Protein AF-A0AAU0L8D2-F1 (afdb_monomer_lite)

Secondary structure (DSSP, 8-state):
-TTTEEEE----EEEPTT--EEE-S--SS--S-------TT----SS--PPEEEESS--HHHHHHHHHHHHHHHHHTSGGGGG--SS----HHHHHHHHHHHHHHHHHHHHHHHH-----TTSBPTTSSSSBHHHHS---------S---

Structure (mmCIF, N/CA/C/O backbone):
data_AF-A0AAU0L8D2-F1
#
_entry.id   AF-A0AAU0L8D2-F1
#
loop_
_atom_site.group_PDB
_atom_site.id
_atom_site.type_symbol
_atom_site.label_atom_id
_atom_site.label_alt_id
_atom_site.label_comp_id
_atom_site.label_asym_id
_atom_site.label_entity_id
_atom_site.label_seq_id
_atom_site.pdbx_PDB_ins_code
_atom_site.Cartn_x
_atom_site.Cartn_y
_atom_site.Cartn_z
_atom_site.occupancy
_atom_site.B_iso_or_equiv
_atom_site.auth_seq_id
_atom_site.auth_comp_id
_atom_site.auth_asym_id
_atom_site.auth_atom_id
_atom_site.pdbx_PDB_model_num
ATOM 1 N N . MET A 1 1 ? 0.037 4.456 10.759 1.00 71.69 1 MET A N 1
ATOM 2 C CA . MET A 1 1 ? -0.301 5.766 11.359 1.00 71.69 1 MET A CA 1
ATOM 3 C C . MET A 1 1 ? -1.818 5.905 11.386 1.00 71.69 1 MET A C 1
ATOM 5 O O . MET A 1 1 ? -2.391 6.298 10.372 1.00 71.69 1 MET A O 1
ATOM 9 N N . PRO A 1 2 ? -2.477 5.500 12.487 1.00 75.06 2 PRO A N 1
ATOM 10 C CA . PRO A 1 2 ? -3.934 5.572 12.596 1.00 75.06 2 PRO A CA 1
ATOM 11 C C . PRO A 1 2 ? -4.460 6.981 12.289 1.00 75.06 2 PRO A C 1
ATOM 13 O O . PRO A 1 2 ? -3.873 7.963 12.734 1.00 75.06 2 PRO A O 1
ATOM 16 N N . GLY A 1 3 ? -5.541 7.080 11.514 1.00 82.94 3 GLY A N 1
ATOM 17 C CA . GLY A 1 3 ? -6.202 8.353 11.199 1.00 82.94 3 GLY A CA 1
ATOM 18 C C . GLY A 1 3 ? -5.620 9.151 10.026 1.00 82.94 3 GLY A C 1
ATOM 19 O O . GLY A 1 3 ? -6.226 10.142 9.635 1.00 82.94 3 GLY A O 1
ATOM 20 N N . LEU A 1 4 ? -4.495 8.736 9.429 1.00 91.88 4 LEU A N 1
ATOM 21 C CA . LEU A 1 4 ? -3.984 9.372 8.204 1.00 91.88 4 LEU A CA 1
ATOM 22 C C . LEU A 1 4 ? -4.498 8.683 6.938 1.00 91.88 4 LEU A C 1
ATOM 24 O O . LEU A 1 4 ? -4.961 9.344 6.013 1.00 91.88 4 LEU A O 1
ATOM 28 N N . PHE A 1 5 ? -4.438 7.357 6.898 1.00 95.06 5 PHE A N 1
ATOM 29 C CA . PHE A 1 5 ? -4.944 6.540 5.801 1.00 95.06 5 PHE A CA 1
ATOM 30 C C . PHE A 1 5 ? -5.277 5.134 6.313 1.00 95.06 5 PHE A C 1
ATOM 32 O O . PHE A 1 5 ? -4.853 4.752 7.409 1.00 95.06 5 PHE A O 1
ATOM 39 N N . ILE A 1 6 ? -6.017 4.378 5.511 1.00 92.69 6 ILE A N 1
ATOM 40 C CA . ILE A 1 6 ? -6.192 2.929 5.654 1.00 92.69 6 ILE A CA 1
ATOM 41 C C . ILE A 1 6 ? -5.645 2.232 4.414 1.00 92.69 6 ILE A C 1
ATOM 43 O O . ILE A 1 6 ? -5.635 2.808 3.326 1.00 92.69 6 ILE A O 1
ATOM 47 N N . GLU A 1 7 ? -5.187 1.001 4.591 1.00 94.44 7 GLU A N 1
ATOM 48 C CA . GLU A 1 7 ? -4.617 0.176 3.533 1.00 94.44 7 GLU A CA 1
ATOM 49 C C . GLU A 1 7 ? -5.241 -1.216 3.581 1.00 94.44 7 GLU A C 1
ATOM 51 O O . GLU A 1 7 ? -5.356 -1.810 4.655 1.00 94.44 7 GLU A O 1
ATOM 56 N N . ALA A 1 8 ? -5.644 -1.711 2.415 1.00 93.94 8 ALA A N 1
ATOM 57 C CA . ALA A 1 8 ? -6.035 -3.091 2.191 1.00 93.94 8 ALA A CA 1
ATOM 58 C C . ALA A 1 8 ? -4.992 -3.736 1.271 1.00 93.94 8 ALA A C 1
ATOM 60 O O . ALA A 1 8 ? -4.871 -3.377 0.097 1.00 93.94 8 ALA A O 1
ATOM 61 N N . GLU A 1 9 ? -4.215 -4.653 1.838 1.00 93.38 9 GLU A N 1
ATOM 62 C CA . GLU A 1 9 ? -3.210 -5.445 1.134 1.00 93.38 9 GLU A CA 1
ATOM 63 C C . GLU A 1 9 ? -3.841 -6.738 0.595 1.00 93.38 9 GLU A C 1
ATOM 65 O O . GLU A 1 9 ? -4.770 -7.298 1.186 1.00 93.38 9 GLU A O 1
ATOM 70 N N . PHE A 1 10 ? -3.355 -7.205 -0.557 1.00 93.44 10 PHE A N 1
ATOM 71 C CA . PHE A 1 10 ? -3.816 -8.454 -1.154 1.00 93.44 10 PHE A CA 1
ATOM 72 C C . PHE A 1 10 ? -3.182 -9.658 -0.438 1.00 93.44 10 PHE A C 1
ATOM 74 O O . PHE A 1 10 ? -1.995 -9.942 -0.595 1.00 93.44 10 PHE A O 1
ATOM 81 N N . HIS A 1 11 ? -3.981 -10.363 0.367 1.00 90.56 11 HIS A N 1
ATOM 82 C CA . HIS A 1 11 ? -3.513 -11.439 1.246 1.00 90.56 11 HIS A CA 1
ATOM 83 C C . HIS A 1 11 ? -3.757 -12.840 0.690 1.00 90.56 11 HIS A C 1
ATOM 85 O O . HIS A 1 11 ? -4.838 -13.142 0.180 1.00 90.56 11 HIS A O 1
ATOM 91 N N . ALA A 1 12 ? -2.787 -13.733 0.907 1.00 90.38 12 ALA A N 1
ATOM 92 C CA . ALA A 1 12 ? -3.038 -15.164 0.855 1.00 90.38 12 ALA A CA 1
ATOM 93 C C . ALA A 1 12 ? -3.680 -15.587 2.182 1.00 90.38 12 ALA A C 1
ATOM 95 O O . ALA A 1 12 ? -3.073 -15.481 3.248 1.00 90.38 12 ALA A O 1
ATOM 96 N N . VAL A 1 13 ? -4.921 -16.063 2.117 1.00 92.38 13 VAL A N 1
ATOM 97 C CA . VAL A 1 13 ? -5.689 -16.455 3.301 1.00 92.38 13 VAL A CA 1
ATOM 98 C C . VAL A 1 13 ? -6.083 -17.919 3.231 1.00 92.38 13 VAL A C 1
ATOM 100 O O . VAL A 1 13 ? -6.520 -18.411 2.191 1.00 92.38 13 VAL A O 1
ATOM 103 N N . TRP A 1 14 ? -5.979 -18.613 4.360 1.00 93.88 14 TRP A N 1
ATOM 104 C CA . TRP A 1 14 ? -6.586 -19.927 4.533 1.00 93.88 14 TRP A CA 1
ATOM 105 C C . TRP A 1 14 ? -7.873 -19.804 5.341 1.00 93.88 14 TRP A C 1
ATOM 107 O O . TRP A 1 14 ? -7.909 -19.119 6.364 1.00 93.88 14 TRP A O 1
ATOM 117 N N . LYS A 1 15 ? -8.931 -20.482 4.895 1.00 94.88 15 LYS A N 1
ATOM 118 C CA . LYS A 1 15 ? -10.188 -20.594 5.635 1.00 94.88 15 LYS A CA 1
ATOM 119 C C . LYS A 1 15 ? -10.245 -21.956 6.317 1.00 94.88 15 LYS A C 1
ATOM 121 O O . LYS A 1 15 ? -10.221 -22.977 5.634 1.00 94.88 15 LYS A O 1
ATOM 126 N N . SER A 1 16 ? -10.338 -21.963 7.644 1.00 95.50 16 SER A N 1
ATOM 127 C CA . SER A 1 16 ? -10.477 -23.199 8.414 1.00 95.50 16 SER A CA 1
ATOM 128 C C . SER A 1 16 ? -11.826 -23.880 8.163 1.00 95.50 16 SER A C 1
ATOM 130 O O . SER A 1 16 ? -12.759 -23.222 7.685 1.00 95.50 16 SER A O 1
ATOM 132 N N . PRO A 1 17 ? -11.976 -25.170 8.516 1.00 96.88 17 PRO A N 1
ATOM 133 C CA . PRO A 1 17 ? -13.269 -25.857 8.463 1.00 96.88 17 PRO A CA 1
ATOM 134 C C . PRO A 1 17 ? -14.377 -25.137 9.252 1.00 96.88 17 PRO A C 1
ATOM 136 O O . PRO A 1 17 ? -15.530 -25.120 8.832 1.00 96.88 17 PRO A O 1
ATOM 139 N N . GLU A 1 18 ? -14.022 -24.462 10.346 1.00 96.44 18 GLU A N 1
ATOM 140 C CA . GLU A 1 18 ? -14.925 -23.656 11.184 1.00 96.44 18 GLU A CA 1
ATOM 141 C C . GLU A 1 18 ? -15.184 -22.253 10.602 1.00 96.44 18 GLU A C 1
ATOM 143 O O . GLU A 1 18 ? -15.908 -21.446 11.184 1.00 96.44 18 GLU A O 1
ATOM 148 N N . GLY A 1 19 ? -14.583 -21.936 9.455 1.00 93.25 19 GLY A N 1
ATOM 149 C CA . GLY A 1 19 ? -14.774 -20.687 8.730 1.00 93.25 19 GLY A CA 1
ATOM 150 C C . GLY A 1 19 ? -13.859 -19.539 9.151 1.00 93.25 19 GLY A C 1
ATOM 151 O O . GLY A 1 19 ? -14.021 -18.430 8.635 1.00 93.25 19 GLY A O 1
ATOM 152 N N . LYS A 1 20 ? -12.886 -19.776 10.039 1.00 92.88 20 LYS A N 1
ATOM 153 C CA . LYS A 1 20 ? -11.928 -18.750 10.465 1.00 92.88 20 LYS A CA 1
ATOM 154 C C . LYS A 1 20 ? -10.927 -18.455 9.350 1.00 92.88 20 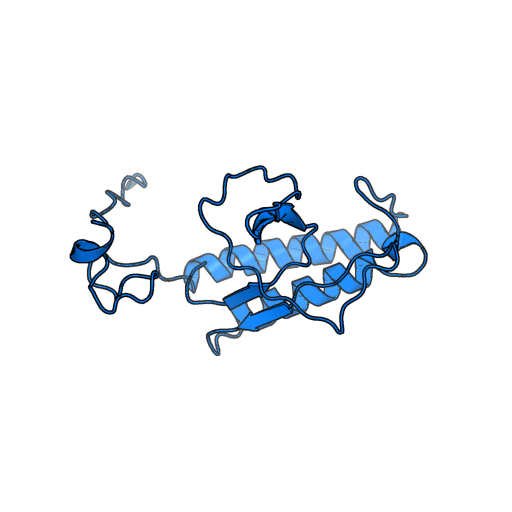LYS A C 1
ATOM 156 O O . LYS A 1 20 ? -10.346 -19.376 8.787 1.00 92.88 20 LYS A O 1
ATOM 161 N N . LEU A 1 21 ? -10.687 -17.176 9.074 1.00 93.00 21 LEU A N 1
ATOM 162 C CA . LEU A 1 21 ? -9.656 -16.741 8.132 1.00 93.00 21 LEU A CA 1
ATOM 163 C C . LEU A 1 21 ? -8.314 -16.570 8.849 1.00 93.00 21 LEU A C 1
ATOM 165 O O . LEU A 1 21 ? -8.238 -15.930 9.901 1.00 93.00 21 LEU A O 1
ATOM 169 N N . ILE A 1 22 ? -7.270 -17.161 8.278 1.00 90.94 22 ILE A N 1
ATOM 170 C CA . ILE A 1 22 ? -5.893 -17.119 8.768 1.00 90.94 22 ILE A CA 1
ATOM 171 C C . ILE A 1 22 ? -5.024 -16.500 7.678 1.00 90.94 22 ILE A C 1
ATOM 173 O O . ILE A 1 22 ? -5.017 -16.978 6.545 1.00 90.94 22 ILE A O 1
ATOM 177 N N . ASP A 1 23 ? -4.304 -15.439 8.034 1.00 91.31 23 ASP A N 1
ATOM 178 C CA . ASP A 1 23 ? -3.296 -14.830 7.168 1.00 91.31 23 ASP A CA 1
ATOM 179 C C . ASP A 1 23 ? -2.096 -15.768 7.029 1.00 91.31 23 ASP A C 1
ATOM 181 O O . ASP A 1 23 ? -1.549 -16.225 8.037 1.00 91.31 23 ASP A O 1
ATOM 185 N N . LEU A 1 24 ? -1.693 -16.053 5.794 1.00 90.75 24 LEU A N 1
ATOM 186 C CA . LEU A 1 24 ? -0.519 -16.873 5.504 1.00 90.75 24 LEU A CA 1
ATOM 187 C C . LEU A 1 24 ? 0.727 -16.026 5.224 1.00 90.75 24 LEU A C 1
ATOM 189 O O . LEU A 1 24 ? 1.827 -16.578 5.145 1.00 90.75 24 LEU A O 1
ATOM 193 N N . ASN A 1 25 ? 0.582 -14.707 5.066 1.00 85.69 25 ASN A N 1
ATOM 194 C CA . ASN A 1 25 ? 1.704 -13.843 4.732 1.00 85.69 25 ASN A CA 1
ATOM 195 C C . ASN A 1 25 ? 2.697 -13.778 5.916 1.00 85.69 25 ASN A C 1
ATOM 197 O O . ASN A 1 25 ? 2.291 -13.511 7.053 1.00 85.69 25 ASN A O 1
ATOM 201 N N . PRO A 1 26 ? 4.010 -13.976 5.687 1.00 82.88 26 PRO A N 1
ATOM 202 C CA . PRO A 1 26 ? 5.008 -13.814 6.736 1.00 82.88 26 PRO A CA 1
ATOM 203 C C . PRO A 1 26 ? 5.083 -12.343 7.155 1.00 82.88 26 PRO A C 1
ATOM 205 O O . PRO A 1 26 ? 5.219 -11.452 6.316 1.00 82.88 26 PRO A O 1
ATOM 208 N N . ARG A 1 27 ? 5.024 -12.076 8.465 1.00 75.69 27 ARG A N 1
ATOM 209 C CA . ARG A 1 27 ? 5.111 -10.715 9.006 1.00 75.69 27 ARG A CA 1
ATOM 210 C C . ARG A 1 27 ? 6.278 -10.586 9.981 1.00 75.69 27 ARG A C 1
ATOM 212 O O . ARG A 1 27 ? 6.353 -11.375 10.921 1.00 75.69 27 ARG A O 1
ATOM 219 N N . PRO A 1 28 ? 7.147 -9.569 9.823 1.00 77.44 28 PRO A N 1
ATOM 220 C CA . PRO A 1 28 ? 8.210 -9.294 10.791 1.00 77.44 28 PRO A CA 1
ATOM 221 C C . PRO A 1 28 ? 7.652 -8.894 12.163 1.00 77.44 28 PRO A C 1
ATOM 223 O O . PRO A 1 28 ? 8.250 -9.176 13.196 1.00 77.44 28 PRO A O 1
ATOM 226 N N . LEU A 1 29 ? 6.495 -8.226 12.167 1.00 77.19 29 LEU A N 1
ATOM 227 C CA . LEU A 1 29 ? 5.788 -7.786 13.362 1.00 77.19 29 LEU A CA 1
ATOM 228 C C . LEU A 1 29 ? 4.427 -8.470 13.423 1.00 77.19 29 LEU A C 1
ATOM 230 O O . LEU A 1 29 ? 3.670 -8.461 12.453 1.00 77.19 29 LEU A O 1
ATOM 234 N N . LYS A 1 30 ? 4.103 -9.044 14.582 1.00 73.25 30 LYS A N 1
ATOM 235 C CA . LYS A 1 30 ? 2.821 -9.710 14.794 1.00 73.25 30 LYS A CA 1
ATOM 236 C C . LYS A 1 30 ? 1.691 -8.679 14.788 1.00 73.25 30 LYS A C 1
ATOM 238 O O . LYS A 1 30 ? 1.656 -7.783 15.628 1.00 73.25 30 LYS A O 1
ATOM 243 N N . THR A 1 31 ? 0.740 -8.842 13.876 1.00 79.25 31 THR A N 1
ATOM 244 C CA . THR A 1 31 ? -0.539 -8.129 13.911 1.00 79.25 31 THR A CA 1
ATOM 245 C C . THR A 1 31 ? -1.549 -9.005 14.640 1.00 79.25 31 THR A C 1
ATOM 247 O O . THR A 1 31 ? -1.820 -10.123 14.214 1.00 79.25 31 THR A O 1
ATOM 250 N N . GLU A 1 32 ? -2.077 -8.534 15.770 1.00 77.19 32 GLU A N 1
ATOM 251 C CA . GLU A 1 32 ? -2.973 -9.352 16.601 1.00 77.19 32 GLU A CA 1
ATOM 252 C C . GLU A 1 32 ? -4.332 -9.604 15.945 1.00 77.19 32 GLU A C 1
ATOM 254 O O . GLU A 1 32 ? -4.902 -10.678 16.112 1.00 77.19 32 GLU A O 1
ATOM 259 N N . ASN A 1 33 ? -4.841 -8.624 15.197 1.00 82.31 33 ASN A N 1
ATOM 260 C CA . ASN A 1 33 ? -6.147 -8.687 14.556 1.00 82.31 33 ASN A CA 1
ATOM 261 C C . ASN A 1 33 ? -6.059 -8.119 13.139 1.00 82.31 33 ASN A C 1
ATOM 263 O O . ASN A 1 33 ? -5.566 -7.007 12.948 1.00 82.31 33 ASN A O 1
ATOM 267 N N . ILE A 1 34 ? -6.570 -8.871 12.165 1.00 88.19 34 ILE A N 1
ATOM 268 C CA . ILE A 1 34 ? -6.674 -8.465 10.761 1.00 88.19 34 ILE A CA 1
ATOM 269 C C . ILE A 1 34 ? -8.136 -8.623 10.353 1.00 88.19 34 ILE A C 1
ATOM 271 O O . ILE A 1 34 ? -8.735 -9.679 10.555 1.00 88.19 34 ILE A O 1
ATOM 275 N N . LEU A 1 35 ? -8.711 -7.560 9.795 1.00 90.38 35 LEU A N 1
ATOM 276 C CA . LEU A 1 35 ? -10.022 -7.611 9.164 1.00 90.38 35 LEU A CA 1
ATOM 277 C C . LEU A 1 35 ? -9.833 -7.978 7.693 1.00 90.38 35 LEU A C 1
ATOM 279 O O . LEU A 1 35 ? -9.203 -7.230 6.951 1.00 90.38 35 LEU A O 1
ATOM 283 N N . PHE A 1 36 ? -10.396 -9.107 7.273 1.00 92.62 36 PHE A N 1
ATOM 284 C CA . PHE A 1 36 ? -10.400 -9.505 5.869 1.00 92.62 36 PHE A CA 1
ATOM 285 C C . PHE A 1 36 ? -11.661 -9.011 5.173 1.00 92.62 36 PHE A C 1
ATOM 287 O O . PHE A 1 36 ? -12.772 -9.228 5.659 1.00 92.62 36 PHE A O 1
ATOM 294 N N . LEU A 1 37 ? -11.477 -8.393 4.010 1.00 92.12 37 LEU A N 1
ATOM 295 C CA . LEU A 1 37 ? -12.552 -7.991 3.118 1.00 92.12 37 LEU A CA 1
ATOM 296 C C . LEU A 1 37 ? -12.448 -8.830 1.836 1.00 92.12 37 LEU A C 1
ATOM 298 O O . LEU A 1 37 ? -11.481 -8.654 1.096 1.00 92.12 37 LEU A O 1
ATOM 302 N N . PRO A 1 38 ? -13.376 -9.768 1.575 1.00 90.31 38 PRO A N 1
ATOM 303 C CA . PRO A 1 38 ? -13.362 -10.512 0.324 1.00 90.31 38 PRO A CA 1
ATOM 304 C C . PRO A 1 38 ? -13.728 -9.585 -0.838 1.00 90.31 38 PRO A C 1
ATOM 306 O O . PRO A 1 38 ? -14.757 -8.913 -0.792 1.00 90.31 38 PRO A O 1
ATOM 309 N N . ASP A 1 39 ? -12.917 -9.601 -1.893 1.00 92.19 39 ASP A N 1
ATOM 310 C CA . ASP A 1 39 ? -13.241 -8.969 -3.171 1.00 92.19 39 ASP A CA 1
ATOM 311 C C . ASP A 1 39 ? -13.266 -10.040 -4.273 1.00 92.19 39 ASP A C 1
ATOM 313 O O . ASP A 1 39 ? -12.205 -10.514 -4.688 1.00 92.19 39 ASP A O 1
ATOM 317 N N . 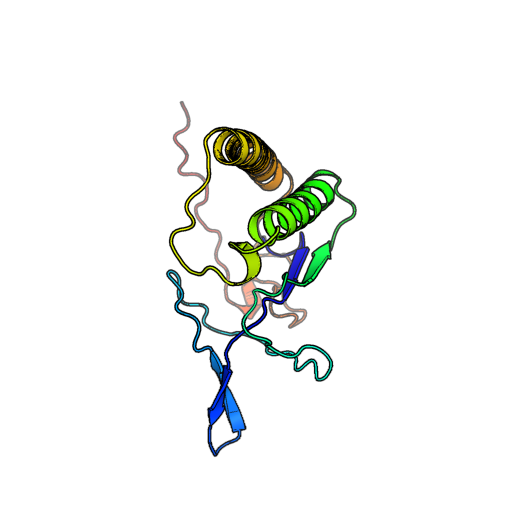PRO A 1 40 ? -14.454 -10.463 -4.746 1.00 90.56 40 PRO A N 1
ATOM 318 C CA . PRO A 1 40 ? -14.568 -11.518 -5.752 1.00 90.56 40 PRO A CA 1
ATOM 319 C C . PRO A 1 40 ? -14.050 -11.102 -7.136 1.00 90.56 40 PRO A C 1
ATOM 321 O O . PRO A 1 40 ? -13.894 -11.963 -8.000 1.00 90.56 40 PRO A O 1
ATOM 324 N N . ASN A 1 41 ? -13.786 -9.812 -7.365 1.00 93.06 41 ASN A N 1
ATOM 325 C CA . ASN A 1 41 ? -13.323 -9.315 -8.661 1.00 93.06 41 ASN A CA 1
ATOM 326 C C . ASN A 1 41 ? -11.795 -9.350 -8.797 1.00 93.06 41 ASN A C 1
ATOM 328 O O . ASN A 1 41 ? -11.275 -9.175 -9.900 1.00 93.06 41 ASN A O 1
ATOM 332 N N . ILE A 1 42 ? -11.066 -9.568 -7.698 1.00 91.00 42 ILE A N 1
ATOM 333 C CA . ILE A 1 42 ? -9.604 -9.583 -7.699 1.00 91.00 42 ILE A CA 1
ATOM 334 C C . ILE A 1 42 ? -9.121 -11.026 -7.639 1.00 91.00 42 ILE A C 1
ATOM 336 O O . ILE A 1 42 ? -9.224 -11.704 -6.620 1.00 91.00 42 ILE A O 1
ATOM 340 N N . ILE A 1 43 ? -8.548 -11.481 -8.750 1.00 90.81 43 ILE A N 1
ATOM 341 C CA . ILE A 1 43 ? -8.006 -12.830 -8.891 1.00 90.81 43 ILE A CA 1
ATOM 342 C C . ILE A 1 43 ? -6.482 -12.753 -8.905 1.00 90.81 43 ILE A C 1
ATOM 344 O O . ILE A 1 43 ? -5.888 -11.932 -9.611 1.00 90.81 43 ILE A O 1
ATOM 348 N N . TYR A 1 44 ? -5.843 -13.629 -8.133 1.00 92.00 44 TYR A N 1
ATOM 349 C CA . TYR A 1 44 ? -4.405 -13.819 -8.222 1.00 92.00 44 TYR A CA 1
ATOM 350 C C . TYR A 1 44 ? -4.055 -14.599 -9.491 1.00 92.00 44 TYR A C 1
ATOM 352 O O . TYR A 1 44 ? -4.432 -15.758 -9.640 1.00 92.00 44 TYR A O 1
ATOM 360 N N . ASP A 1 45 ? -3.320 -13.960 -10.394 1.00 92.62 45 ASP A N 1
ATOM 361 C CA . ASP A 1 45 ? -2.932 -14.490 -11.706 1.00 92.62 45 ASP A CA 1
ATOM 362 C C . ASP A 1 45 ? -1.418 -14.746 -11.809 1.00 92.62 45 ASP A C 1
ATOM 364 O O . ASP A 1 45 ? -0.855 -14.772 -12.901 1.00 92.62 45 ASP A O 1
ATOM 368 N N . GLY A 1 46 ? -0.749 -14.908 -10.662 1.00 92.00 46 GLY A N 1
ATOM 369 C CA . GLY A 1 46 ? 0.705 -15.063 -10.593 1.00 92.00 46 GLY A CA 1
ATOM 370 C C . GLY A 1 46 ? 1.486 -13.750 -10.675 1.00 92.00 46 GLY A C 1
ATOM 371 O O . GLY A 1 46 ? 2.703 -13.794 -10.817 1.00 92.00 46 GLY A O 1
ATOM 372 N N . ASN A 1 47 ? 0.811 -12.599 -10.583 1.00 93.19 47 ASN A N 1
ATOM 373 C CA . ASN A 1 47 ? 1.448 -11.286 -10.490 1.00 93.19 47 ASN A CA 1
ATOM 374 C C . ASN A 1 47 ? 1.055 -10.569 -9.197 1.00 93.19 47 ASN A C 1
ATOM 376 O O . ASN A 1 47 ? -0.010 -10.810 -8.616 1.00 93.19 47 ASN A O 1
ATOM 380 N N . GLN A 1 48 ? 1.912 -9.645 -8.772 1.00 92.56 48 GLN A N 1
ATOM 381 C CA . GLN A 1 48 ? 1.648 -8.777 -7.627 1.00 92.56 48 GLN A CA 1
ATOM 382 C C . GLN A 1 48 ? 0.406 -7.902 -7.875 1.00 92.56 48 GLN A C 1
ATOM 384 O O . GLN A 1 48 ? 0.140 -7.465 -8.996 1.00 92.56 48 GLN A O 1
ATOM 389 N N . LYS A 1 49 ? -0.365 -7.632 -6.817 1.00 94.56 49 LYS A N 1
ATOM 390 C CA . LYS A 1 49 ? -1.527 -6.731 -6.853 1.00 94.56 49 LYS A CA 1
ATOM 391 C C . LYS A 1 49 ? -1.226 -5.500 -6.008 1.00 94.56 49 LYS A C 1
ATOM 393 O O . LYS A 1 49 ? -0.655 -5.637 -4.929 1.00 94.56 49 LYS A O 1
ATOM 398 N N . ASN A 1 50 ? -1.575 -4.310 -6.501 1.00 95.94 50 ASN A N 1
ATOM 399 C CA . ASN A 1 50 ? -1.381 -3.093 -5.716 1.00 95.94 50 ASN A CA 1
ATOM 400 C C . ASN A 1 50 ? -2.335 -3.105 -4.522 1.00 95.94 50 ASN A C 1
ATOM 402 O O . ASN A 1 50 ? -3.452 -3.619 -4.606 1.00 95.94 50 ASN A O 1
ATOM 406 N N . ASN A 1 51 ? -1.904 -2.493 -3.429 1.00 95.75 51 ASN A N 1
ATOM 407 C CA . ASN A 1 51 ? -2.755 -2.317 -2.268 1.00 95.75 51 ASN A CA 1
ATOM 408 C C . ASN A 1 51 ? -3.721 -1.163 -2.524 1.00 95.75 51 ASN A C 1
ATOM 410 O O . ASN A 1 51 ? -3.344 -0.132 -3.088 1.00 95.75 51 ASN A O 1
ATOM 414 N N . PHE A 1 52 ? -4.945 -1.289 -2.024 1.00 95.50 52 PHE A N 1
ATOM 415 C CA . PHE A 1 52 ? -5.871 -0.165 -1.995 1.00 95.50 52 PHE A CA 1
ATOM 416 C C . PHE A 1 52 ? -5.552 0.695 -0.789 1.00 95.50 52 PHE A C 1
ATOM 418 O O . PHE A 1 52 ? -5.618 0.233 0.351 1.00 95.50 52 PHE A O 1
ATOM 425 N N . ARG A 1 53 ? -5.220 1.960 -1.031 1.00 96.81 53 ARG A N 1
ATOM 426 C CA . ARG A 1 53 ? -4.937 2.920 0.033 1.00 96.81 53 ARG A CA 1
ATOM 427 C C . ARG A 1 53 ? -5.914 4.077 -0.047 1.00 96.81 53 ARG A C 1
ATOM 429 O O . ARG A 1 53 ? -6.014 4.743 -1.073 1.00 96.81 53 ARG A O 1
ATOM 436 N N . LEU A 1 54 ? -6.614 4.332 1.052 1.00 95.19 54 LEU A N 1
ATOM 437 C CA . LEU A 1 54 ? -7.576 5.423 1.160 1.00 95.19 54 LEU A CA 1
ATOM 438 C C . LEU A 1 54 ? -7.084 6.440 2.185 1.00 95.19 54 LEU A C 1
ATOM 440 O O . LEU A 1 54 ? -6.894 6.109 3.356 1.00 95.19 54 LEU A O 1
ATOM 444 N N . ALA A 1 55 ? -6.909 7.689 1.755 1.00 96.31 55 ALA A N 1
ATOM 445 C CA . ALA A 1 55 ? -6.619 8.789 2.665 1.00 96.31 55 ALA A CA 1
ATOM 446 C C . ALA A 1 55 ? -7.831 9.070 3.568 1.00 96.31 55 ALA A C 1
ATOM 448 O O . ALA A 1 55 ? -8.964 9.147 3.101 1.00 96.31 55 ALA A O 1
ATOM 449 N N . LEU A 1 56 ? -7.579 9.266 4.862 1.00 94.38 56 LEU A N 1
ATOM 450 C CA . LEU A 1 56 ? -8.584 9.680 5.850 1.00 94.38 56 LEU A CA 1
ATOM 451 C C . LEU A 1 56 ? -8.521 11.187 6.151 1.00 94.38 56 LEU A C 1
ATOM 453 O O . LEU A 1 56 ? -9.239 11.695 7.009 1.00 94.38 56 LEU A O 1
ATOM 457 N N . THR A 1 57 ? -7.629 11.905 5.470 1.00 92.81 57 THR A N 1
ATOM 458 C CA . THR A 1 57 ? -7.384 13.335 5.643 1.00 92.81 57 THR A CA 1
ATOM 459 C C . THR A 1 57 ? -7.060 13.982 4.303 1.00 92.81 57 THR A C 1
ATOM 461 O O . THR A 1 57 ? -6.525 13.338 3.403 1.00 92.81 57 THR A O 1
ATOM 464 N N . ASN A 1 58 ? -7.309 15.287 4.203 1.00 94.56 58 ASN A N 1
ATOM 465 C CA . ASN A 1 58 ? -6.974 16.100 3.033 1.00 94.56 58 ASN A CA 1
ATOM 466 C C . ASN A 1 58 ? -5.525 16.622 3.064 1.00 94.56 58 ASN A C 1
ATOM 468 O O . ASN A 1 58 ? -5.164 17.506 2.288 1.00 94.56 58 ASN A O 1
ATOM 472 N N . ASN A 1 59 ? -4.682 16.121 3.975 1.00 95.75 59 ASN A N 1
ATOM 473 C CA . ASN A 1 59 ? -3.298 16.568 4.084 1.00 95.75 59 ASN A CA 1
ATOM 474 C C . ASN A 1 59 ? -2.487 16.205 2.812 1.00 95.75 59 ASN A C 1
ATOM 476 O O . ASN A 1 59 ? -2.415 15.025 2.442 1.00 95.75 59 ASN A O 1
ATOM 480 N N . PRO A 1 60 ? -1.814 17.177 2.163 1.00 96.50 60 PRO A N 1
ATOM 481 C CA . PRO A 1 60 ? -1.054 16.926 0.938 1.00 96.50 60 PRO A CA 1
ATOM 482 C C . PRO A 1 60 ? 0.088 15.916 1.098 1.00 96.50 60 PRO A C 1
ATOM 484 O O . PRO A 1 60 ? 0.378 15.182 0.157 1.00 96.50 60 PRO A O 1
ATOM 487 N N . THR A 1 61 ? 0.727 15.847 2.269 1.00 96.75 61 THR A N 1
ATOM 488 C CA . THR A 1 61 ? 1.804 14.885 2.552 1.00 96.75 61 THR A CA 1
ATOM 489 C C . THR A 1 61 ? 1.282 13.454 2.498 1.00 96.75 61 THR A C 1
ATOM 491 O O . THR A 1 61 ? 1.918 12.605 1.880 1.00 96.75 61 THR A O 1
ATOM 494 N N . VAL A 1 62 ? 0.090 13.201 3.052 1.00 96.94 62 VAL A N 1
ATOM 495 C CA . VAL A 1 62 ? -0.562 11.883 2.974 1.00 96.94 62 VAL A CA 1
ATOM 496 C C . VAL A 1 62 ? -0.880 11.543 1.521 1.00 96.94 62 VAL A C 1
ATOM 498 O O . VAL A 1 62 ? -0.549 10.461 1.054 1.00 96.94 62 VAL A O 1
ATOM 501 N N . SER A 1 63 ? -1.442 12.489 0.767 1.00 97.12 63 SER A N 1
ATOM 502 C CA . SER A 1 63 ? -1.743 12.269 -0.654 1.00 97.12 63 SER A CA 1
ATOM 503 C C . SER A 1 63 ? -0.489 11.958 -1.483 1.00 97.12 63 SER A C 1
ATOM 505 O O . SER A 1 63 ? -0.524 11.083 -2.346 1.00 97.12 63 SER A O 1
ATOM 507 N N . LYS A 1 64 ? 0.630 12.651 -1.225 1.00 97.69 64 LYS A N 1
ATOM 508 C CA . LYS A 1 64 ? 1.922 12.380 -1.878 1.00 97.69 64 LYS A CA 1
ATOM 509 C C . LYS A 1 64 ? 2.469 11.004 -1.501 1.00 97.69 64 LYS A C 1
ATOM 511 O O . LYS A 1 64 ? 2.906 10.278 -2.384 1.00 97.69 64 LYS A O 1
ATOM 516 N N . PHE A 1 65 ? 2.387 10.639 -0.221 1.00 97.56 65 PHE A N 1
ATOM 517 C CA . PHE A 1 65 ? 2.803 9.329 0.279 1.00 97.56 65 PHE A CA 1
ATOM 518 C C . PHE A 1 65 ? 2.083 8.188 -0.451 1.00 97.56 65 PHE A C 1
ATOM 520 O O . PHE A 1 65 ? 2.733 7.282 -0.969 1.00 97.56 65 PHE A O 1
ATOM 527 N N . LEU A 1 66 ? 0.753 8.269 -0.563 1.00 97.56 66 LEU A N 1
ATOM 528 C CA . LEU A 1 66 ? -0.046 7.246 -1.245 1.00 97.56 66 LEU A CA 1
ATOM 529 C C . LEU A 1 66 ? 0.282 7.156 -2.741 1.00 97.56 66 LEU A C 1
ATOM 531 O O . LEU A 1 66 ? 0.544 6.068 -3.245 1.00 97.56 66 LEU A O 1
ATOM 535 N N . LYS A 1 67 ? 0.371 8.300 -3.431 1.00 98.12 67 LYS A N 1
ATOM 536 C CA . LYS A 1 67 ? 0.738 8.340 -4.857 1.00 98.12 67 LYS A CA 1
ATOM 537 C C . LYS A 1 67 ? 2.133 7.781 -5.127 1.00 98.12 67 LYS A C 1
ATOM 539 O O . LYS A 1 67 ? 2.348 7.152 -6.160 1.00 98.12 67 LYS A O 1
ATOM 544 N N . LEU A 1 68 ? 3.089 8.021 -4.230 1.00 98.31 68 LEU A N 1
ATOM 545 C CA . LEU A 1 68 ? 4.440 7.492 -4.389 1.00 98.31 68 LEU A CA 1
ATOM 546 C C . LEU A 1 68 ? 4.472 5.972 -4.204 1.00 98.31 68 LEU A C 1
ATOM 548 O O . LEU A 1 68 ? 5.187 5.295 -4.938 1.00 98.31 68 LEU A O 1
ATOM 552 N N . HIS A 1 69 ? 3.658 5.426 -3.297 1.00 98.25 69 HIS A N 1
ATOM 553 C CA . HIS A 1 69 ? 3.469 3.979 -3.197 1.00 98.25 69 HIS A CA 1
ATOM 554 C C . HIS A 1 69 ? 2.929 3.372 -4.497 1.00 98.25 69 HIS A C 1
ATOM 556 O O . HIS A 1 69 ? 3.468 2.362 -4.948 1.00 98.25 69 HIS A O 1
ATOM 562 N N . ASP A 1 70 ? 1.937 4.003 -5.132 1.00 98.31 70 ASP A N 1
ATOM 563 C CA . ASP A 1 70 ? 1.419 3.544 -6.428 1.00 98.31 70 ASP A CA 1
ATOM 564 C C . ASP A 1 70 ? 2.497 3.620 -7.516 1.00 98.31 70 ASP A C 1
ATOM 566 O O . ASP A 1 70 ? 2.703 2.670 -8.265 1.00 98.31 70 ASP A O 1
ATOM 570 N N . LYS A 1 71 ? 3.268 4.712 -7.561 1.00 98.31 71 LYS A N 1
ATOM 571 C CA . LYS A 1 71 ? 4.374 4.870 -8.517 1.00 98.31 71 LYS A CA 1
ATOM 572 C C . LYS A 1 71 ? 5.454 3.797 -8.342 1.00 98.31 71 LYS A C 1
ATOM 574 O O . LYS A 1 71 ? 5.952 3.266 -9.336 1.00 98.31 71 LYS A O 1
ATOM 579 N N . ILE A 1 72 ? 5.809 3.476 -7.097 1.00 97.81 72 ILE A N 1
ATOM 580 C CA . ILE A 1 72 ? 6.759 2.403 -6.778 1.00 97.81 72 ILE A CA 1
ATOM 581 C C . ILE A 1 72 ? 6.185 1.046 -7.195 1.00 97.81 72 ILE A C 1
ATOM 583 O O . ILE A 1 72 ? 6.901 0.258 -7.812 1.00 97.81 72 ILE A O 1
ATOM 587 N N . PHE A 1 73 ? 4.905 0.783 -6.916 1.00 97.25 73 PHE A N 1
ATOM 588 C CA . PHE A 1 73 ? 4.237 -0.442 -7.354 1.00 97.25 73 PHE A CA 1
ATOM 589 C C . PHE A 1 73 ? 4.304 -0.594 -8.878 1.00 97.25 73 PHE A C 1
ATOM 591 O O . PHE A 1 73 ? 4.790 -1.616 -9.364 1.00 97.25 73 PHE A O 1
ATOM 598 N N . GLU A 1 74 ? 3.901 0.438 -9.623 1.00 97.56 74 GLU A N 1
ATOM 599 C CA . GLU A 1 74 ? 3.941 0.438 -11.087 1.00 97.56 74 GLU A CA 1
ATOM 600 C C . GLU A 1 74 ? 5.363 0.209 -11.604 1.00 97.56 74 GLU A C 1
ATOM 602 O O . GLU A 1 74 ? 5.571 -0.600 -12.504 1.00 97.56 74 GLU A O 1
ATOM 607 N N . PHE A 1 75 ? 6.369 0.859 -11.005 1.00 97.44 75 PHE A N 1
ATOM 608 C CA . PHE A 1 75 ? 7.778 0.648 -11.347 1.00 97.44 75 PHE A CA 1
ATOM 609 C C . PHE A 1 75 ? 8.225 -0.813 -11.161 1.00 97.44 75 PHE A C 1
ATOM 611 O O . PHE A 1 75 ? 8.866 -1.391 -12.054 1.00 97.44 75 PHE A O 1
ATOM 618 N N . MET A 1 76 ? 7.870 -1.409 -10.021 1.00 95.94 76 MET A N 1
ATOM 619 C CA . MET A 1 76 ? 8.191 -2.799 -9.683 1.00 95.94 76 MET A CA 1
ATOM 620 C C . MET A 1 76 ? 7.357 -3.809 -10.478 1.00 95.94 76 MET A C 1
ATOM 622 O O . MET A 1 76 ? 7.722 -4.975 -10.531 1.00 95.94 76 MET A O 1
ATOM 626 N N . ASN A 1 77 ? 6.295 -3.370 -11.153 1.00 95.56 77 ASN A N 1
ATOM 627 C CA . ASN A 1 77 ? 5.447 -4.210 -11.997 1.00 95.56 77 ASN A CA 1
ATOM 628 C C . ASN A 1 77 ? 5.655 -3.976 -13.504 1.00 95.56 77 ASN A C 1
ATOM 630 O O . ASN A 1 77 ? 4.954 -4.562 -14.328 1.00 95.56 77 ASN A O 1
ATOM 634 N N . ARG A 1 78 ? 6.641 -3.165 -13.915 1.00 94.81 78 ARG A N 1
ATOM 635 C CA . ARG A 1 78 ? 6.944 -2.979 -15.346 1.00 94.81 78 ARG A CA 1
ATOM 636 C C . ARG A 1 78 ? 7.510 -4.260 -15.966 1.00 94.81 78 ARG A C 1
ATOM 638 O O . ARG A 1 78 ? 8.474 -4.836 -15.456 1.00 94.81 78 ARG A O 1
ATOM 645 N N . GLY A 1 79 ? 6.973 -4.642 -17.125 1.00 93.25 79 GLY A N 1
ATOM 646 C CA . GLY A 1 79 ? 7.473 -5.764 -17.924 1.00 93.25 79 GLY A CA 1
ATOM 647 C C . GLY A 1 79 ? 7.456 -7.075 -17.141 1.00 93.25 79 GLY A C 1
ATOM 648 O O . GLY A 1 79 ? 6.443 -7.424 -16.547 1.00 93.25 79 GLY A O 1
ATOM 649 N N . GLU A 1 80 ? 8.591 -7.772 -17.109 1.00 92.38 80 GLU A N 1
ATOM 650 C CA . GLU A 1 80 ? 8.730 -9.062 -16.419 1.00 92.38 80 GLU A CA 1
ATOM 651 C C . GLU A 1 80 ? 8.777 -8.946 -14.886 1.00 92.38 80 GLU A C 1
ATOM 653 O O . GLU A 1 80 ? 8.608 -9.946 -14.191 1.00 92.38 80 GLU A O 1
ATOM 658 N N . ARG A 1 81 ? 8.973 -7.743 -14.321 1.00 94.50 81 ARG A N 1
ATOM 659 C CA . ARG A 1 81 ? 9.104 -7.582 -12.861 1.00 94.50 81 ARG A CA 1
ATOM 660 C C . ARG A 1 81 ? 7.808 -7.858 -12.091 1.00 94.50 81 ARG A C 1
ATOM 662 O O . ARG A 1 81 ? 7.873 -8.267 -10.937 1.00 94.50 81 ARG A O 1
ATOM 669 N N . LYS A 1 82 ? 6.640 -7.725 -12.729 1.00 94.44 82 LYS A N 1
ATOM 670 C CA . LYS A 1 82 ? 5.324 -8.007 -12.117 1.00 94.44 82 LYS A CA 1
ATOM 671 C C . LYS A 1 82 ? 5.179 -9.418 -11.535 1.00 94.44 82 LYS A C 1
ATOM 673 O O . LYS A 1 82 ? 4.427 -9.601 -10.580 1.00 94.44 82 LYS A O 1
ATOM 678 N N . GLY A 1 83 ? 5.903 -10.387 -12.099 1.00 92.06 83 GLY A N 1
ATOM 679 C CA . GLY A 1 83 ? 5.916 -11.785 -11.662 1.00 92.06 83 GLY A CA 1
ATOM 680 C C . GLY A 1 83 ? 7.160 -12.168 -10.859 1.00 92.06 83 GLY A C 1
ATOM 681 O O . GLY A 1 83 ? 7.365 -13.347 -10.580 1.00 92.06 83 GLY A O 1
ATOM 682 N N . GLN A 1 84 ? 8.024 -11.206 -10.517 1.00 92.81 84 GLN A N 1
ATOM 683 C CA . GLN A 1 84 ? 9.208 -11.452 -9.695 1.00 92.81 84 GLN A CA 1
ATOM 684 C C . GLN A 1 84 ? 8.881 -11.237 -8.217 1.00 92.81 84 GLN A C 1
ATOM 686 O O . GLN A 1 84 ? 8.224 -10.266 -7.844 1.00 92.81 84 GLN A O 1
ATOM 691 N N . TYR A 1 85 ? 9.376 -12.143 -7.375 1.00 88.62 85 TYR A N 1
ATOM 692 C CA . TYR A 1 85 ? 9.178 -12.131 -5.928 1.00 88.62 85 TYR A CA 1
ATOM 693 C C . TYR A 1 85 ? 10.532 -12.154 -5.221 1.00 88.62 85 TYR A C 1
ATOM 695 O O . TYR A 1 85 ? 11.475 -12.787 -5.694 1.00 88.62 85 TYR A O 1
ATOM 703 N N . GLY A 1 86 ? 10.617 -11.497 -4.063 1.00 87.75 86 GLY A N 1
ATOM 704 C CA . GLY A 1 86 ? 11.858 -11.408 -3.297 1.00 87.75 86 GLY A CA 1
ATOM 705 C C . GLY A 1 86 ? 12.856 -10.433 -3.924 1.00 87.75 86 GLY A C 1
ATOM 706 O O . GLY A 1 86 ? 12.519 -9.280 -4.183 1.00 87.75 86 GLY A O 1
ATOM 707 N N . GLU A 1 87 ? 14.098 -10.877 -4.119 1.00 90.81 87 GLU A N 1
ATOM 708 C CA . GLU A 1 87 ? 15.156 -10.039 -4.687 1.00 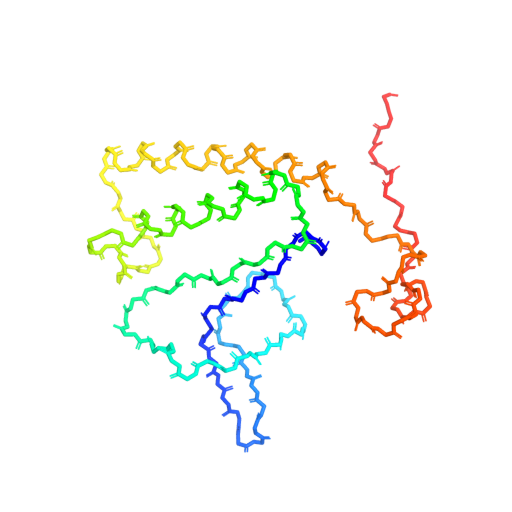90.81 87 GLU A CA 1
ATOM 709 C C . GLU A 1 87 ? 14.924 -9.797 -6.189 1.00 90.81 87 GLU A C 1
ATOM 711 O O . GLU A 1 87 ? 14.903 -10.727 -6.995 1.00 90.81 87 GLU A O 1
ATOM 716 N N . VAL A 1 88 ? 14.776 -8.527 -6.568 1.00 92.31 88 VAL A N 1
ATOM 717 C CA . VAL A 1 88 ? 14.575 -8.084 -7.954 1.00 92.31 88 VAL A CA 1
ATOM 718 C C . VAL A 1 88 ? 15.863 -7.447 -8.461 1.00 92.31 88 VAL A C 1
ATOM 720 O O . VAL A 1 88 ? 16.355 -6.477 -7.885 1.00 92.31 88 VAL A O 1
ATOM 723 N N . LYS A 1 89 ? 16.403 -7.954 -9.573 1.00 91.62 89 LYS A N 1
ATOM 724 C CA 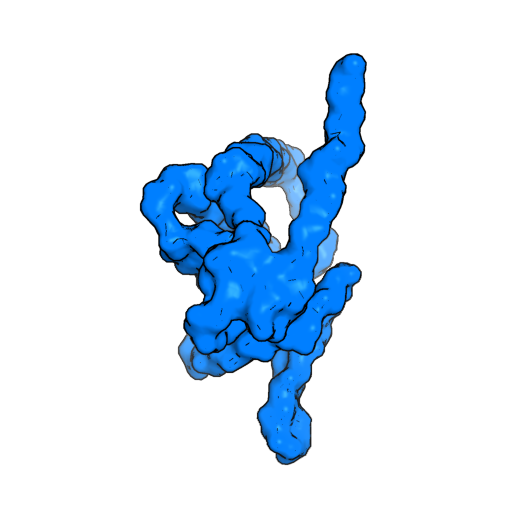. LYS A 1 89 ? 17.603 -7.378 -10.196 1.00 91.62 89 LYS A CA 1
ATOM 725 C C . LYS A 1 89 ? 17.222 -6.222 -11.114 1.00 91.62 89 LYS A C 1
ATOM 727 O O . LYS A 1 89 ? 16.461 -6.396 -12.064 1.00 91.62 89 LYS A O 1
ATOM 732 N N . LEU A 1 90 ? 17.795 -5.051 -10.853 1.00 95.31 90 LEU A N 1
ATOM 733 C CA . LEU A 1 90 ? 17.627 -3.855 -11.675 1.00 95.31 90 LEU A CA 1
ATOM 734 C C . LEU A 1 90 ? 18.905 -3.578 -12.470 1.00 95.31 90 LEU A C 1
ATOM 736 O O . LEU A 1 90 ? 20.015 -3.769 -11.976 1.00 95.31 90 LEU A O 1
ATOM 740 N N . ASN A 1 91 ? 18.751 -3.107 -13.709 1.00 95.19 91 ASN A N 1
ATOM 741 C CA . ASN A 1 91 ? 19.874 -2.521 -14.441 1.00 95.19 91 ASN A CA 1
ATOM 742 C C . ASN A 1 91 ? 20.246 -1.157 -13.826 1.00 95.19 91 ASN A C 1
ATOM 744 O O . ASN A 1 91 ? 19.492 -0.599 -13.032 1.00 95.19 91 ASN A O 1
ATOM 748 N N . HIS A 1 92 ? 21.383 -0.587 -14.226 1.00 96.56 92 HIS A N 1
ATOM 749 C CA . HIS A 1 92 ? 21.874 0.673 -13.657 1.00 96.56 92 HIS A CA 1
ATOM 750 C C . HIS A 1 92 ? 20.869 1.836 -13.769 1.00 96.56 92 HIS A C 1
ATOM 752 O O . HIS A 1 92 ? 20.715 2.617 -12.833 1.00 96.56 92 HIS A O 1
ATOM 758 N N . LYS A 1 93 ? 20.174 1.965 -14.906 1.00 96.81 93 LYS A N 1
ATOM 759 C CA . LYS A 1 93 ? 19.199 3.043 -15.127 1.00 96.81 93 LYS A CA 1
ATOM 760 C C . LYS A 1 93 ? 17.983 2.885 -14.211 1.00 96.81 93 LYS A C 1
ATOM 762 O O . LYS A 1 93 ? 17.574 3.849 -13.573 1.00 96.81 93 LYS A O 1
ATOM 767 N N . ASP A 1 94 ? 17.442 1.675 -14.132 1.00 97.19 94 ASP A N 1
ATOM 768 C CA . ASP A 1 94 ? 16.287 1.358 -13.291 1.00 97.19 94 ASP A CA 1
ATOM 769 C C . ASP A 1 94 ? 16.634 1.473 -11.801 1.00 97.19 94 ASP A C 1
ATOM 771 O O . ASP A 1 94 ? 15.838 1.992 -11.024 1.00 97.19 94 ASP A O 1
ATOM 775 N N . ALA A 1 95 ? 17.835 1.049 -11.399 1.00 97.06 95 ALA A N 1
ATOM 776 C CA . ALA A 1 95 ? 18.312 1.199 -10.028 1.00 97.06 95 ALA A CA 1
ATOM 777 C C . ALA A 1 95 ? 18.401 2.677 -9.617 1.00 97.06 95 ALA A C 1
ATOM 779 O O . ALA A 1 95 ? 17.977 3.029 -8.519 1.00 97.06 95 ALA A O 1
ATOM 780 N N . PHE A 1 96 ? 18.889 3.541 -10.514 1.00 98.00 96 PHE A N 1
ATOM 781 C CA . PHE A 1 96 ? 18.926 4.985 -10.287 1.00 98.00 96 PHE A CA 1
ATOM 782 C C . PHE A 1 96 ? 17.521 5.611 -10.234 1.00 98.00 96 PHE A C 1
ATOM 784 O O . PHE A 1 96 ? 17.239 6.427 -9.362 1.00 98.00 96 PHE A O 1
ATOM 791 N N . GLU A 1 97 ? 16.597 5.216 -11.118 1.00 97.62 97 GLU A N 1
ATOM 792 C CA . GLU A 1 97 ? 15.200 5.682 -11.041 1.00 97.62 97 GLU A CA 1
ATOM 793 C C . GLU A 1 97 ? 14.555 5.272 -9.707 1.00 97.62 97 GLU A C 1
ATOM 795 O O . GLU A 1 97 ? 13.889 6.080 -9.054 1.00 97.62 97 GLU A O 1
ATOM 800 N N . TYR A 1 98 ? 14.779 4.026 -9.285 1.00 97.50 98 TYR A N 1
ATOM 801 C CA . TYR A 1 98 ? 14.265 3.499 -8.027 1.00 97.50 98 TYR A CA 1
ATOM 802 C C . TYR A 1 98 ? 14.856 4.214 -6.808 1.00 97.50 98 TYR A C 1
ATOM 804 O O . TYR A 1 98 ? 14.106 4.549 -5.891 1.00 97.50 98 TYR A O 1
ATOM 812 N N . SER A 1 99 ? 16.162 4.509 -6.801 1.00 97.81 99 SER A N 1
ATOM 813 C CA . SER A 1 99 ? 16.802 5.198 -5.673 1.00 97.81 99 SER A CA 1
ATOM 814 C C . SER A 1 99 ? 16.201 6.582 -5.433 1.00 97.81 99 SER A C 1
ATOM 816 O O . SER A 1 99 ? 15.904 6.915 -4.290 1.00 97.81 99 SER A O 1
ATOM 818 N N . LEU A 1 100 ? 15.904 7.338 -6.496 1.00 98.31 100 LEU A N 1
ATOM 819 C CA . LEU A 1 100 ? 15.229 8.637 -6.382 1.00 98.31 100 LEU A CA 1
ATOM 820 C C . LEU A 1 100 ? 13.841 8.515 -5.729 1.00 98.31 100 LEU A C 1
ATOM 822 O O . LEU A 1 100 ? 13.461 9.353 -4.914 1.00 98.31 100 LEU A O 1
ATOM 826 N N . MET A 1 101 ? 13.084 7.458 -6.049 1.00 98.19 101 MET A N 1
ATOM 827 C CA . MET A 1 101 ? 11.778 7.207 -5.423 1.00 98.19 101 MET A CA 1
ATOM 828 C C . MET A 1 101 ? 11.908 6.804 -3.950 1.00 98.19 101 MET A C 1
ATOM 830 O O . MET A 1 101 ? 11.081 7.204 -3.131 1.00 98.19 101 MET A O 1
ATOM 834 N N . VAL A 1 102 ? 12.942 6.039 -3.596 1.00 97.06 102 VAL A N 1
ATOM 835 C CA . VAL A 1 102 ? 13.227 5.667 -2.201 1.00 97.06 102 VAL A CA 1
ATOM 836 C C . VAL A 1 102 ? 13.649 6.889 -1.379 1.00 97.06 102 VAL A C 1
ATOM 838 O O . VAL A 1 102 ? 13.178 7.058 -0.253 1.00 97.06 102 VAL A O 1
ATOM 841 N N . GLU A 1 103 ? 14.475 7.771 -1.940 1.00 98.00 103 GLU A N 1
ATOM 842 C CA . GLU A 1 103 ? 14.860 9.038 -1.307 1.00 98.00 103 GLU A CA 1
ATOM 843 C C . GLU A 1 103 ? 13.645 9.950 -1.090 1.00 98.00 103 GLU A C 1
ATOM 845 O O . GLU A 1 103 ? 13.434 10.460 0.014 1.00 98.00 103 GLU A O 1
ATOM 850 N N . GLU A 1 104 ? 12.788 10.094 -2.105 1.00 98.06 104 GLU A N 1
ATOM 851 C CA . GLU A 1 104 ? 11.534 10.846 -1.988 1.00 98.06 104 GLU A CA 1
ATOM 852 C C . GLU A 1 104 ? 10.628 10.251 -0.896 1.00 98.06 104 GLU A C 1
ATOM 854 O O . GLU A 1 104 ? 10.074 10.984 -0.068 1.00 98.06 104 GLU A O 1
ATOM 859 N N . MET A 1 105 ? 10.524 8.918 -0.842 1.00 97.81 105 MET A N 1
ATOM 860 C CA . MET A 1 105 ? 9.745 8.208 0.173 1.00 97.81 105 MET A CA 1
ATOM 861 C C . MET A 1 105 ? 10.266 8.506 1.578 1.00 97.81 105 MET A C 1
ATOM 863 O O . MET A 1 105 ? 9.468 8.805 2.469 1.00 97.81 105 MET A O 1
ATOM 867 N N . ALA A 1 106 ? 11.585 8.486 1.779 1.00 96.81 106 ALA A N 1
ATOM 868 C CA . ALA A 1 106 ? 12.193 8.795 3.070 1.00 96.81 106 ALA A CA 1
ATOM 869 C C . ALA A 1 106 ? 11.847 10.222 3.537 1.00 96.81 106 ALA A C 1
ATOM 871 O O . ALA A 1 106 ? 11.419 10.415 4.680 1.00 96.81 106 ALA A O 1
ATOM 872 N N . VAL A 1 107 ? 11.936 11.213 2.643 1.00 97.00 107 VAL A N 1
ATOM 873 C CA . VAL A 1 107 ? 11.577 12.612 2.950 1.00 97.00 107 VAL A CA 1
ATOM 874 C C . VAL A 1 107 ? 10.093 12.742 3.301 1.00 97.00 107 VAL A C 1
ATOM 876 O O . VAL A 1 107 ? 9.733 13.384 4.294 1.00 97.00 107 VAL A O 1
ATOM 879 N N . ILE A 1 108 ? 9.207 12.111 2.528 1.00 96.75 108 ILE A N 1
ATOM 880 C CA . ILE A 1 108 ? 7.768 12.135 2.814 1.00 96.75 108 ILE A CA 1
ATOM 881 C C . ILE A 1 108 ? 7.475 11.463 4.158 1.00 96.75 108 ILE A C 1
ATOM 883 O O . ILE A 1 108 ? 6.702 12.007 4.947 1.00 96.75 108 ILE A O 1
ATOM 887 N N . GLN A 1 109 ? 8.105 10.328 4.464 1.00 93.75 109 GLN A N 1
ATOM 888 C CA . GLN A 1 109 ? 7.937 9.638 5.745 1.00 93.75 109 GLN A CA 1
ATOM 889 C C . GLN A 1 109 ? 8.389 10.493 6.935 1.00 93.75 109 GLN A C 1
ATOM 891 O O . GLN A 1 109 ? 7.733 10.472 7.981 1.00 93.75 109 GLN A O 1
ATOM 896 N N . MET A 1 110 ? 9.455 11.287 6.788 1.00 93.19 110 MET A N 1
ATOM 897 C CA . MET A 1 110 ? 9.843 12.268 7.807 1.00 93.19 110 MET A CA 1
ATOM 898 C C . MET A 1 110 ? 8.743 13.312 8.022 1.00 93.19 110 MET A C 1
ATOM 900 O O . MET A 1 110 ? 8.347 13.554 9.161 1.00 93.19 110 MET A O 1
ATOM 904 N N . HIS A 1 111 ? 8.175 13.871 6.951 1.00 93.62 111 HIS A N 1
ATOM 905 C CA . HIS A 1 111 ? 7.062 14.820 7.065 1.00 93.62 111 HIS A CA 1
ATOM 906 C C . HIS A 1 111 ? 5.783 14.186 7.625 1.00 93.62 111 HIS A C 1
ATOM 908 O O . HIS A 1 111 ? 5.053 14.839 8.370 1.00 93.62 111 HIS A O 1
ATOM 914 N N . MET A 1 112 ? 5.516 12.913 7.323 1.00 92.12 112 MET A N 1
ATOM 915 C CA . MET A 1 112 ? 4.371 12.177 7.866 1.00 92.12 112 MET A CA 1
ATOM 916 C C . MET A 1 112 ? 4.405 12.116 9.396 1.00 92.12 112 MET A C 1
ATOM 918 O O . MET A 1 112 ? 3.345 12.182 10.013 1.00 92.12 112 MET A O 1
ATOM 922 N N . LYS A 1 113 ? 5.590 12.076 10.025 1.00 85.62 113 LYS A N 1
ATOM 923 C CA . LYS A 1 113 ? 5.718 12.139 11.494 1.00 85.62 113 LYS A CA 1
ATOM 924 C C . LYS A 1 113 ? 5.202 13.457 12.079 1.00 85.62 113 LYS A C 1
AT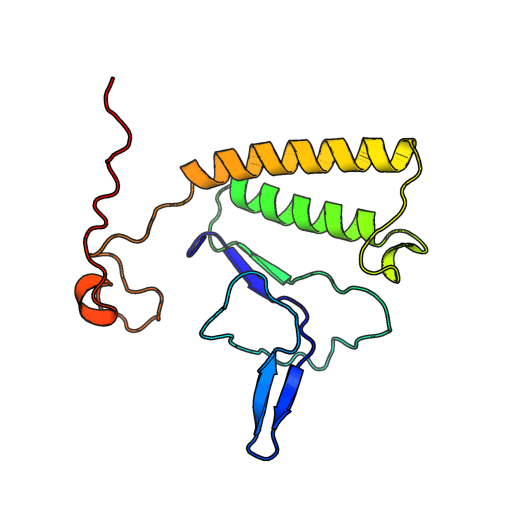OM 926 O O . LYS A 1 113 ? 4.651 13.440 13.170 1.00 85.62 113 LYS A O 1
ATOM 931 N N . ASN A 1 114 ? 5.326 14.564 11.346 1.00 86.88 114 ASN A N 1
ATOM 932 C CA . ASN A 1 114 ? 4.839 15.879 11.783 1.00 86.88 114 ASN A CA 1
ATOM 933 C C . ASN A 1 114 ? 3.326 16.043 11.580 1.00 86.88 114 ASN A C 1
ATOM 935 O O . ASN A 1 114 ? 2.693 16.866 12.232 1.00 86.88 114 ASN A O 1
ATOM 939 N N . VAL A 1 115 ? 2.745 15.273 10.656 1.00 87.38 115 VAL A N 1
ATOM 940 C CA . VAL A 1 115 ? 1.297 15.254 10.400 1.00 87.38 115 VAL A CA 1
ATOM 941 C C . VAL A 1 115 ? 0.590 14.244 11.304 1.00 87.38 115 VAL A C 1
ATOM 943 O O . VAL A 1 115 ? -0.568 14.434 11.678 1.00 87.38 115 VAL A O 1
ATOM 946 N N . PHE A 1 116 ? 1.272 13.156 11.657 1.00 86.56 116 PHE A N 1
ATOM 947 C CA . PHE A 1 116 ? 0.736 12.137 12.536 1.00 86.56 116 PHE A CA 1
ATOM 948 C C . PHE A 1 116 ? 0.602 12.674 13.959 1.00 86.56 116 PHE A C 1
ATOM 950 O O . PHE A 1 116 ? 1.589 12.928 14.643 1.00 86.56 116 PHE A O 1
ATOM 957 N N . LYS A 1 117 ? -0.639 12.775 14.433 1.00 81.81 117 LYS A N 1
ATOM 958 C CA . LYS A 1 117 ? -0.933 12.998 15.845 1.00 81.81 117 LYS A CA 1
ATOM 959 C C . LYS A 1 117 ? -1.011 11.637 16.552 1.00 81.81 117 LYS A C 1
ATOM 961 O O . LYS A 1 117 ? -1.906 10.854 16.224 1.00 81.81 117 LYS A O 1
ATOM 966 N N . PRO A 1 118 ? -0.134 11.341 17.528 1.00 79.75 118 PRO A N 1
ATOM 967 C CA . PRO A 1 118 ? -0.283 10.154 18.360 1.00 79.75 118 PRO A CA 1
ATOM 968 C C . PRO A 1 118 ? -1.639 10.145 19.072 1.00 79.75 118 PRO A C 1
ATOM 970 O O . PRO A 1 118 ? -2.153 11.195 19.462 1.00 79.75 118 PRO A O 1
ATOM 973 N N . LEU A 1 119 ? -2.205 8.952 19.262 1.00 80.75 119 LEU A N 1
ATOM 974 C CA . LEU A 1 119 ? -3.469 8.784 19.974 1.00 80.75 119 LEU A CA 1
ATOM 975 C C . LEU A 1 119 ? -3.317 9.259 21.426 1.00 80.75 119 LEU A C 1
ATOM 977 O O . LEU A 1 119 ? -2.595 8.646 22.214 1.00 80.75 119 LEU A O 1
ATOM 981 N N . GLY A 1 120 ? -4.014 10.333 21.792 1.00 83.62 120 GLY A N 1
ATOM 982 C CA . GLY A 1 120 ? -4.065 10.803 23.169 1.00 83.62 120 GLY A CA 1
ATOM 983 C C . GLY A 1 120 ? -4.944 9.901 24.034 1.00 83.62 120 GLY A C 1
ATOM 984 O O . GLY A 1 120 ? -5.930 9.329 23.572 1.00 83.62 120 GLY A O 1
ATOM 985 N N . ILE A 1 121 ? -4.658 9.818 25.336 1.00 89.06 121 ILE A N 1
ATOM 986 C CA . ILE A 1 121 ? -5.448 8.980 26.256 1.00 89.06 121 ILE A CA 1
ATOM 987 C C . ILE A 1 121 ? -6.934 9.385 26.328 1.00 89.06 121 ILE A C 1
ATOM 989 O O . ILE A 1 121 ? -7.788 8.570 26.679 1.00 89.06 121 ILE A O 1
ATOM 993 N N . TYR A 1 122 ? -7.253 10.641 26.004 1.00 90.56 122 TYR A N 1
ATOM 994 C CA . TYR A 1 122 ? -8.618 11.164 25.987 1.00 90.56 122 TYR A CA 1
ATOM 995 C C . TYR A 1 122 ? -9.249 11.208 24.593 1.00 90.56 122 TYR A C 1
ATOM 997 O O . TYR A 1 122 ? -10.439 11.513 24.502 1.00 90.56 122 TYR A O 1
ATOM 1005 N N . ASP A 1 123 ? -8.496 10.879 23.542 1.00 88.12 123 ASP A N 1
ATOM 1006 C CA . ASP A 1 123 ? -9.056 10.727 22.203 1.00 88.12 123 ASP A CA 1
ATOM 1007 C C . ASP A 1 123 ? -9.977 9.482 22.166 1.00 88.12 123 ASP A C 1
ATOM 1009 O O . ASP A 1 123 ? -9.804 8.547 22.970 1.00 88.12 123 ASP A O 1
ATOM 1013 N N . PRO A 1 124 ? -10.982 9.444 21.267 1.00 88.25 124 PRO A N 1
ATOM 1014 C CA . PRO A 1 124 ? -11.782 8.246 21.031 1.00 88.25 124 PRO A CA 1
ATOM 1015 C C . PRO A 1 124 ? -10.890 7.041 20.730 1.00 88.25 124 PRO A C 1
ATOM 1017 O O . PRO A 1 124 ? -9.909 7.138 19.993 1.00 88.25 124 PRO A O 1
ATOM 1020 N N . CYS A 1 125 ? -11.210 5.891 21.315 1.00 84.62 125 CYS A N 1
ATOM 1021 C CA . CYS A 1 125 ? -10.407 4.699 21.113 1.00 84.62 125 CYS A CA 1
ATOM 1022 C C . CYS A 1 125 ? -10.496 4.217 19.658 1.00 84.62 125 CYS A C 1
ATOM 1024 O O . CYS A 1 125 ? -11.588 4.085 19.107 1.00 84.62 125 CYS A O 1
ATOM 1026 N N . ILE A 1 126 ? -9.347 3.870 19.071 1.00 79.56 126 ILE A N 1
ATOM 1027 C CA . ILE A 1 126 ? -9.233 3.416 17.675 1.00 79.56 126 ILE A CA 1
ATOM 1028 C C . ILE A 1 126 ? -9.983 2.114 17.370 1.00 79.56 126 ILE A C 1
ATOM 1030 O O . ILE A 1 126 ? -10.182 1.793 16.207 1.00 79.56 126 ILE A O 1
ATOM 1034 N N . CYS A 1 127 ? -10.435 1.375 18.389 1.00 80.00 127 CYS A N 1
ATOM 1035 C CA . CYS A 1 127 ? -11.295 0.210 18.184 1.00 80.00 127 CYS A CA 1
ATOM 1036 C C . CYS A 1 127 ? -12.735 0.568 17.779 1.00 80.00 127 CYS A C 1
ATOM 1038 O O . CYS A 1 127 ? -13.529 -0.333 17.535 1.00 80.00 127 CYS A O 1
ATOM 1040 N N . GLY A 1 128 ? -13.104 1.856 17.775 1.00 76.56 128 GLY A N 1
ATOM 1041 C CA . GLY A 1 128 ? -14.441 2.306 17.385 1.00 76.56 128 GLY A CA 1
ATOM 1042 C C . GLY A 1 128 ? -15.519 2.142 18.463 1.00 76.56 128 GLY A C 1
ATOM 1043 O O . GLY A 1 128 ? -16.688 2.373 18.189 1.00 76.56 128 GLY A O 1
ATOM 1044 N N . SER A 1 129 ? -15.161 1.807 19.708 1.00 87.25 129 SER A N 1
ATOM 1045 C CA . SER A 1 129 ? -16.133 1.597 20.802 1.00 87.25 129 SER A CA 1
ATOM 1046 C C . SER A 1 129 ? -16.880 2.854 21.272 1.00 87.25 129 SER A C 1
ATOM 1048 O O . SER A 1 129 ? -17.723 2.764 22.163 1.00 87.25 129 SER A O 1
ATOM 1050 N N . GLY A 1 130 ? -16.505 4.040 20.782 1.00 86.06 130 GLY A N 1
ATOM 1051 C CA . GLY A 1 130 ? -17.001 5.337 21.260 1.00 86.06 130 GLY A CA 1
ATOM 1052 C C . GLY A 1 130 ? -16.456 5.770 22.631 1.00 86.06 130 GLY A C 1
ATOM 1053 O O . GLY A 1 130 ? -16.597 6.930 23.014 1.00 86.06 130 GLY A O 1
ATOM 1054 N N . LYS A 1 131 ? -15.782 4.882 23.374 1.00 92.25 131 LYS A N 1
ATOM 1055 C CA . LYS A 1 131 ? -15.128 5.206 24.652 1.00 92.25 131 LYS A CA 1
ATOM 1056 C C . LYS A 1 131 ? -13.775 5.884 24.413 1.00 92.25 131 LYS A C 1
ATOM 1058 O O . LYS A 1 131 ? -13.090 5.592 23.434 1.00 92.25 131 LYS A O 1
ATOM 1063 N N . LYS A 1 132 ? -13.330 6.728 25.353 1.00 91.81 132 LYS A N 1
ATOM 1064 C CA . LYS A 1 132 ? -11.960 7.280 25.338 1.00 91.81 132 LYS A CA 1
ATOM 1065 C C . LYS A 1 132 ? -10.918 6.165 25.475 1.00 91.81 132 LYS A C 1
ATOM 1067 O O . LYS A 1 132 ? -11.157 5.185 26.190 1.00 91.81 132 LYS A O 1
ATOM 1072 N N . ALA A 1 133 ? -9.751 6.324 24.851 1.00 90.62 133 ALA A N 1
ATOM 1073 C CA . ALA A 1 133 ? -8.675 5.324 24.855 1.00 90.62 133 ALA A CA 1
ATOM 1074 C C . ALA A 1 133 ? -8.260 4.879 26.275 1.00 90.62 133 ALA A C 1
ATOM 1076 O O . ALA A 1 133 ? -8.094 3.679 26.516 1.00 90.62 133 ALA A O 1
ATOM 1077 N N . LYS A 1 134 ? -8.213 5.818 27.234 1.00 91.75 134 LYS A N 1
ATOM 1078 C CA . LYS A 1 134 ? -7.970 5.571 28.669 1.00 91.75 134 LYS A CA 1
ATOM 1079 C C . LYS A 1 134 ? -8.955 4.580 29.295 1.00 91.75 134 LYS A C 1
ATOM 1081 O O . LYS A 1 134 ? -8.587 3.840 30.198 1.00 91.75 134 LYS A O 1
ATOM 1086 N N . TRP A 1 135 ? -10.211 4.578 28.857 1.00 93.44 135 TRP A N 1
ATOM 1087 C CA . TRP A 1 135 ? -11.276 3.771 29.465 1.00 93.44 135 TRP A CA 1
ATOM 1088 C C . TRP A 1 135 ? -11.632 2.524 28.657 1.00 93.44 135 TRP A C 1
ATOM 1090 O O . TRP A 1 135 ? -12.290 1.635 29.189 1.00 93.44 135 TRP A O 1
ATOM 1100 N N . CYS A 1 136 ? -11.208 2.439 27.393 1.00 89.25 136 CYS A N 1
ATOM 1101 C CA . CYS A 1 136 ? -11.434 1.261 26.559 1.00 89.25 136 CYS A CA 1
ATOM 1102 C C . CYS A 1 136 ? -10.266 0.273 26.638 1.00 89.25 136 CYS A C 1
ATOM 1104 O O . CYS A 1 136 ? -10.406 -0.802 27.206 1.00 89.25 136 CYS A O 1
A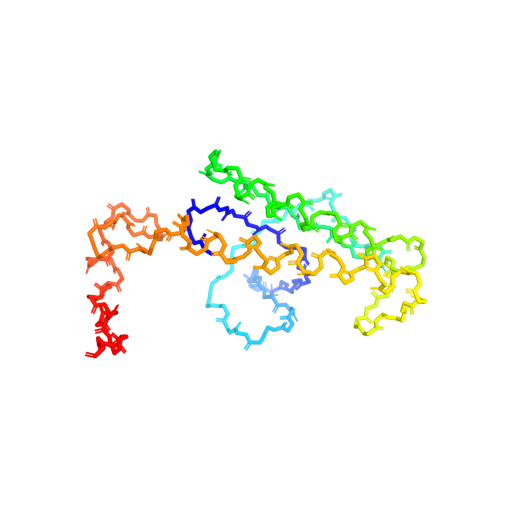TOM 1106 N N . HIS A 1 137 ? -9.103 0.662 26.110 1.00 87.00 137 HIS A N 1
ATOM 1107 C CA . HIS A 1 137 ? -7.898 -0.175 26.063 1.00 87.00 137 HIS A CA 1
ATOM 1108 C C . HIS A 1 137 ? -6.861 0.248 27.108 1.00 87.00 137 HIS A C 1
ATOM 1110 O O . HIS A 1 137 ? -5.695 -0.117 27.018 1.00 87.00 137 HIS A O 1
ATOM 1116 N N . LYS A 1 138 ? -7.298 1.023 28.112 1.00 88.19 138 LYS A N 1
ATOM 1117 C CA . LYS A 1 138 ? -6.483 1.456 29.254 1.00 88.19 138 LYS A CA 1
ATOM 1118 C C . LYS A 1 138 ? -5.155 2.079 28.830 1.00 88.19 138 LYS A C 1
ATOM 1120 O O . LYS A 1 138 ? -4.145 1.881 29.503 1.00 88.19 138 LYS A O 1
ATOM 1125 N N . LEU A 1 139 ? -5.174 2.841 27.730 1.00 82.50 139 LEU A N 1
ATOM 1126 C CA . LEU A 1 139 ? -3.993 3.561 27.272 1.00 82.50 139 LEU A CA 1
ATOM 1127 C C . LEU A 1 139 ? -3.523 4.465 28.415 1.00 82.50 139 LEU A C 1
ATOM 1129 O O . LEU A 1 139 ? -4.284 5.301 28.914 1.00 82.50 139 LEU A O 1
ATOM 1133 N N . LYS A 1 140 ? -2.293 4.243 28.868 1.00 78.25 140 LYS A N 1
ATOM 1134 C CA . LYS A 1 140 ? -1.644 5.086 29.869 1.00 78.25 140 LYS A CA 1
ATOM 1135 C C . LYS A 1 140 ? -0.954 6.235 29.142 1.00 78.25 140 LYS A C 1
ATOM 1137 O O . LYS A 1 140 ? -0.691 6.128 27.945 1.00 78.25 140 LYS A O 1
ATOM 1142 N N . TYR A 1 141 ? -0.672 7.332 29.845 1.00 68.06 141 TYR A N 1
ATOM 1143 C CA . TYR A 1 141 ? 0.346 8.250 29.344 1.00 68.06 141 TYR A CA 1
ATOM 1144 C C . TYR A 1 141 ? 1.591 7.397 29.125 1.00 68.06 141 TYR A C 1
ATOM 1146 O O . TYR A 1 141 ? 2.094 6.799 30.073 1.00 68.06 141 TYR A O 1
ATOM 1154 N N . LEU A 1 142 ? 2.021 7.250 27.877 1.00 57.28 142 LEU A N 1
ATOM 1155 C CA . LEU A 1 142 ? 3.402 6.876 27.666 1.00 57.28 142 LEU A CA 1
ATOM 1156 C C . LEU A 1 142 ? 4.212 8.041 28.241 1.00 57.28 142 LEU A C 1
ATOM 1158 O O . LEU A 1 142 ? 3.879 9.199 27.970 1.00 57.28 142 LEU A O 1
ATOM 1162 N N . GLU A 1 143 ? 5.233 7.748 29.036 1.00 43.31 143 GLU A N 1
ATOM 1163 C CA . GLU A 1 143 ? 6.307 8.684 29.383 1.00 43.31 143 GLU A CA 1
ATOM 1164 C C . GLU A 1 143 ? 7.093 9.013 28.098 1.00 43.31 143 GLU A C 1
ATOM 1166 O O . GLU A 1 143 ? 8.244 8.651 27.909 1.00 43.31 143 GLU A O 1
ATOM 1171 N N . LEU A 1 144 ? 6.419 9.634 27.128 1.00 43.84 144 LEU A N 1
ATOM 1172 C CA . LEU A 1 144 ? 6.902 9.908 25.775 1.00 43.84 144 LEU A CA 1
ATOM 1173 C C . LEU A 1 144 ? 7.740 11.195 25.731 1.00 43.84 144 LEU A C 1
ATOM 1175 O O . LEU A 1 144 ? 7.647 11.950 24.768 1.00 43.84 144 LEU A O 1
ATOM 1179 N N . PHE A 1 145 ? 8.547 11.445 26.766 1.00 42.47 145 PHE A N 1
ATOM 1180 C CA . PHE A 1 145 ? 9.542 12.521 26.796 1.00 42.47 145 PHE A CA 1
ATOM 1181 C C . PHE A 1 145 ? 10.746 12.159 27.685 1.00 42.47 145 PHE A C 1
ATOM 1183 O O . PHE A 1 145 ? 11.081 12.913 28.586 1.00 42.47 145 PHE A O 1
ATOM 1190 N N . ASP A 1 146 ? 11.418 11.046 27.385 1.00 33.81 146 ASP A N 1
ATOM 1191 C CA . ASP A 1 146 ? 12.862 10.878 27.653 1.00 33.81 146 ASP A CA 1
ATOM 1192 C C . ASP A 1 146 ? 13.663 11.040 26.343 1.00 33.81 146 ASP A C 1
ATOM 1194 O O . ASP A 1 146 ? 14.637 10.349 26.063 1.00 33.81 146 ASP A O 1
ATOM 1198 N N . TYR A 1 147 ? 13.237 11.984 25.496 1.00 41.03 147 TYR A N 1
ATOM 1199 C CA . TYR A 1 147 ? 14.194 12.643 24.614 1.00 41.03 147 TYR A CA 1
ATOM 1200 C C . TYR A 1 147 ? 14.939 13.642 25.486 1.00 41.03 147 TYR A C 1
ATOM 1202 O O . TYR A 1 147 ? 14.359 14.651 25.892 1.00 41.03 147 TYR A O 1
ATOM 1210 N N . GLU A 1 148 ? 16.181 13.289 25.810 1.00 41.78 148 GLU A N 1
ATOM 1211 C CA . GLU A 1 148 ? 17.182 14.128 26.459 1.00 41.78 148 GLU A CA 1
ATOM 1212 C C . GLU A 1 148 ? 16.971 15.602 26.084 1.00 41.78 148 GLU A C 1
ATOM 1214 O O . GLU A 1 148 ? 17.106 16.014 24.927 1.00 41.78 148 GLU A O 1
ATOM 1219 N N . LYS A 1 149 ? 16.562 16.395 27.078 1.00 32.38 149 LYS A N 1
ATOM 1220 C CA . LYS A 1 149 ? 16.725 17.848 27.025 1.00 32.38 149 LYS A CA 1
ATOM 1221 C C . LYS A 1 149 ? 18.234 18.144 27.050 1.00 32.38 149 LYS A C 1
ATOM 1223 O O . LYS A 1 149 ? 18.952 17.370 27.681 1.00 32.38 149 LYS A O 1
ATOM 1228 N N . PRO A 1 150 ? 18.686 19.208 26.362 1.00 46.00 150 PRO A N 1
ATOM 1229 C CA . PRO A 1 150 ? 20.107 19.518 26.193 1.00 46.00 150 PRO A CA 1
ATOM 1230 C C . PRO A 1 150 ? 20.861 19.659 27.517 1.00 46.00 150 PRO A C 1
ATOM 1232 O O . PRO A 1 150 ? 20.230 20.092 28.511 1.00 46.00 150 PRO A O 1
#

Radius of gyration: 19.23 Å; chains: 1; bounding box: 39×45×48 Å

pLDDT: mean 88.37, std 13.3, range [32.38, 98.31]

Foldseek 3Di:
DPQFKDKAADFDWDQDPVGDIDTPDDDPDDDPDDDDDDDPVDDCPLFGDQIDMGGNDPDVLSVVLVVLSVVLLVLCCPDPSRNDDDDDDDDPVSVVVNVVSVVVNVVSVVVVVVVDDPQDQQHQPPVPPRHRNCPPVVDDPDPPPPPDDD

Sequence (150 aa):
MPGLFIEAEFHAVWKSPEGKLIDLNPRPLKTENILFLPDPNIIYDGNQKNNFRLALTNNPTVSKFLKLHDKIFEFMNRGERKGQYGEVKLNHKDAFEYSLMVEEMAVIQMHMKNVFKPLGIYDPCICGSGKKAKWCHKLKYLELFDYEKP